Protein AF-A0A4Q0ZLW6-F1 (afdb_monomer_lite)

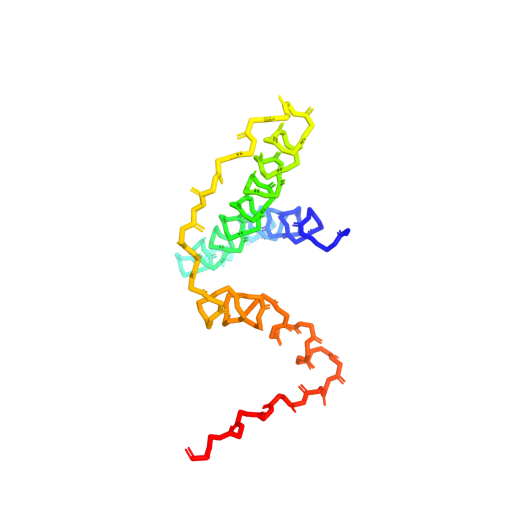Radius of gyration: 17.36 Å; chains: 1; bounding box: 40×22×52 Å

Secondary structure (DSSP, 8-state):
-HHHHHHHHHHHHHHHHHHTT---HHHHHHHHHHHHHHHHHHHHHHHHHHHHHTT--------HHHHHHHHHHHHHHHHHHTT--------

Sequence (91 aa):
METTSDISVSASGLKIADELNILKKEDINEYTNVIIKNTKYLSNTIDIFSEYISGNSKEENINIQYFLNQTLNFEEANLKNHNIKLLEIRN

pLDDT: mean 86.23, std 9.15, range [49.59, 97.88]

Structure (mmCIF, N/CA/C/O backbone):
data_AF-A0A4Q0ZLW6-F1
#
_entry.id   AF-A0A4Q0ZLW6-F1
#
loop_
_atom_site.group_PDB
_atom_site.id
_atom_site.type_symbol
_atom_site.label_atom_id
_atom_site.label_alt_id
_atom_site.label_comp_id
_atom_site.label_asym_id
_atom_site.label_entity_id
_atom_site.label_seq_id
_atom_site.pdbx_PDB_ins_code
_atom_site.Cartn_x
_atom_site.Cartn_y
_atom_site.Cartn_z
_atom_site.occupancy
_atom_site.B_iso_or_equiv
_atom_site.auth_seq_id
_atom_site.auth_comp_id
_atom_site.auth_asym_id
_atom_site.auth_atom_id
_atom_site.pdbx_PDB_model_num
ATOM 1 N N . MET A 1 1 ? -2.703 13.572 -6.229 1.00 49.59 1 MET A N 1
ATOM 2 C CA . MET A 1 1 ? -2.953 13.977 -4.826 1.00 49.59 1 MET A CA 1
ATOM 3 C C . MET A 1 1 ? -3.876 12.994 -4.099 1.00 49.59 1 MET A C 1
ATOM 5 O O . MET A 1 1 ? -3.879 13.002 -2.878 1.00 49.59 1 MET A O 1
ATOM 9 N N . GLU A 1 2 ? -4.600 12.125 -4.819 1.00 60.38 2 GLU A N 1
ATOM 10 C CA . GLU A 1 2 ? -5.525 11.136 -4.236 1.00 60.38 2 GLU A CA 1
ATOM 11 C C . GLU A 1 2 ? -4.826 9.992 -3.479 1.00 60.38 2 GLU A C 1
ATOM 13 O O . GLU A 1 2 ? -5.174 9.724 -2.339 1.00 60.38 2 GLU A O 1
ATOM 18 N N . THR A 1 3 ? -3.760 9.391 -4.015 1.00 64.56 3 THR A N 1
ATOM 19 C CA . THR A 1 3 ? -3.168 8.165 -3.430 1.00 64.56 3 THR A CA 1
ATOM 20 C C . THR A 1 3 ? -2.577 8.336 -2.025 1.00 64.56 3 THR A C 1
ATOM 22 O O . THR A 1 3 ? -2.766 7.487 -1.156 1.00 64.56 3 THR A O 1
ATOM 25 N N . THR A 1 4 ? -1.863 9.435 -1.764 1.00 70.38 4 THR A N 1
ATOM 26 C CA . THR A 1 4 ? -1.327 9.754 -0.428 1.00 70.38 4 THR A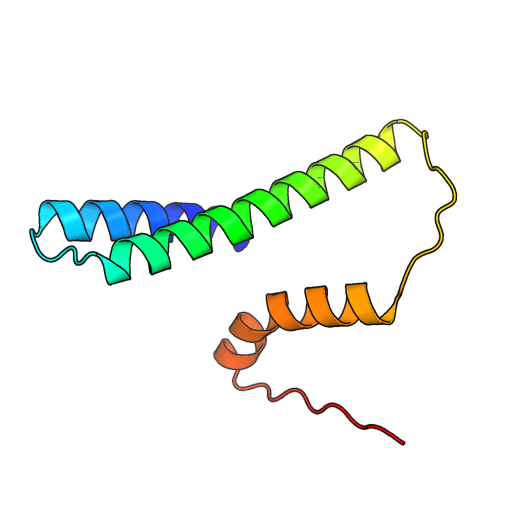 CA 1
ATOM 27 C C . THR A 1 4 ? -2.420 10.177 0.548 1.00 70.38 4 THR A C 1
ATOM 29 O O . THR A 1 4 ? -2.318 9.875 1.739 1.00 70.38 4 THR A O 1
ATOM 32 N N . SER A 1 5 ? -3.475 10.826 0.048 1.00 80.81 5 SER A N 1
ATOM 33 C CA . SER A 1 5 ? -4.673 11.130 0.832 1.00 80.81 5 SER A CA 1
ATOM 34 C C . SER A 1 5 ? -5.364 9.840 1.281 1.00 80.81 5 SER A C 1
ATOM 36 O O . SER A 1 5 ? -5.637 9.686 2.468 1.00 80.81 5 SER A O 1
ATOM 38 N N . ASP A 1 6 ? -5.538 8.868 0.385 1.00 84.06 6 ASP A N 1
ATOM 39 C CA . ASP A 1 6 ? -6.205 7.594 0.681 1.00 84.06 6 ASP A CA 1
ATOM 40 C C . ASP A 1 6 ? -5.434 6.733 1.688 1.00 84.06 6 ASP A C 1
ATOM 42 O O . ASP A 1 6 ? -6.041 6.100 2.556 1.00 84.06 6 ASP A O 1
ATOM 46 N N . ILE A 1 7 ? -4.095 6.739 1.629 1.00 90.94 7 ILE A N 1
ATOM 47 C CA . ILE A 1 7 ? -3.244 6.076 2.633 1.00 90.94 7 ILE A CA 1
ATOM 48 C C . ILE A 1 7 ? -3.461 6.708 4.010 1.00 90.94 7 ILE A C 1
ATOM 50 O O . ILE A 1 7 ? -3.691 5.996 4.988 1.00 90.94 7 ILE A O 1
ATOM 54 N N . SER A 1 8 ? -3.394 8.039 4.085 1.00 92.94 8 SER A N 1
ATOM 55 C CA . SER A 1 8 ? -3.538 8.782 5.340 1.00 92.94 8 SER A CA 1
ATOM 56 C C . SER A 1 8 ? -4.928 8.602 5.955 1.00 92.94 8 SER A C 1
ATOM 58 O O . SER A 1 8 ? -5.052 8.313 7.148 1.00 92.94 8 SER A O 1
ATOM 60 N N . VAL A 1 9 ? -5.977 8.705 5.134 1.00 93.38 9 VAL A N 1
ATOM 61 C CA . VAL A 1 9 ? -7.369 8.489 5.549 1.00 93.38 9 VAL A CA 1
ATOM 62 C C . VAL A 1 9 ? -7.574 7.057 6.035 1.00 93.38 9 VAL A C 1
ATOM 64 O O . VAL A 1 9 ? -8.127 6.869 7.115 1.00 93.38 9 VAL A O 1
ATOM 67 N N . SER A 1 10 ? -7.075 6.054 5.309 1.00 94.00 10 SER A N 1
ATOM 68 C CA . SER A 1 10 ? -7.219 4.646 5.707 1.00 94.00 10 SER A CA 1
ATOM 69 C C . SER A 1 10 ? -6.483 4.339 7.013 1.00 94.00 10 SER A C 1
ATOM 71 O O . SER A 1 10 ? -7.027 3.675 7.891 1.00 94.00 10 SER A O 1
ATOM 73 N N . ALA A 1 11 ? -5.266 4.864 7.186 1.00 95.75 11 ALA A N 1
ATOM 74 C CA . ALA A 1 11 ? -4.503 4.697 8.421 1.00 95.75 11 ALA A CA 1
ATOM 75 C C . ALA A 1 11 ? -5.174 5.401 9.615 1.00 95.75 11 ALA A C 1
ATOM 77 O O . ALA A 1 11 ? -5.225 4.848 10.715 1.00 95.75 11 ALA A O 1
ATOM 78 N N . SER A 1 12 ? -5.727 6.596 9.393 1.00 95.88 12 SER A N 1
ATOM 79 C CA . SER A 1 12 ? -6.469 7.340 10.416 1.00 95.88 12 SER A CA 1
ATOM 80 C C . SER A 1 12 ? -7.765 6.626 10.796 1.00 95.88 12 SER A C 1
ATOM 82 O O . SER A 1 12 ? -8.058 6.495 11.979 1.00 95.88 12 SER A O 1
ATOM 84 N N . GLY A 1 13 ? -8.512 6.118 9.812 1.00 95.00 13 GLY A N 1
ATOM 85 C CA . GLY A 1 13 ? -9.742 5.356 10.032 1.00 95.00 13 GLY A CA 1
ATOM 86 C C . GLY A 1 13 ? -9.496 4.078 10.830 1.00 95.00 13 GLY A C 1
ATOM 87 O O . GLY A 1 13 ? -10.211 3.818 11.795 1.00 95.00 13 GLY A O 1
ATOM 88 N N . LEU A 1 14 ? -8.425 3.344 10.508 1.00 96.31 14 LEU A N 1
ATOM 89 C CA . LEU A 1 14 ? -8.000 2.168 11.269 1.00 96.31 14 LEU A CA 1
ATOM 90 C C . LEU A 1 14 ? -7.681 2.516 12.733 1.00 96.31 14 LEU A C 1
ATOM 92 O O . LEU A 1 14 ? -8.135 1.824 13.641 1.00 96.31 14 LEU A O 1
ATOM 96 N N . LYS A 1 15 ? -6.944 3.611 12.968 1.00 97.12 15 LYS A N 1
ATOM 97 C CA . LYS A 1 15 ? -6.604 4.091 14.318 1.00 97.12 15 LYS A CA 1
ATOM 98 C C . LYS A 1 15 ? -7.844 4.508 15.110 1.00 97.12 15 LYS A C 1
ATOM 100 O O . LYS A 1 15 ? -7.977 4.138 16.268 1.00 97.12 15 LYS A O 1
ATOM 105 N N . ILE A 1 16 ? -8.761 5.242 14.485 1.00 97.25 16 ILE A N 1
ATOM 106 C CA . ILE A 1 16 ? -10.012 5.679 15.120 1.00 97.25 16 ILE A CA 1
ATOM 107 C C . ILE A 1 16 ? -10.889 4.470 15.473 1.00 97.25 16 ILE A C 1
ATOM 109 O O . ILE A 1 16 ? -11.467 4.428 16.556 1.00 97.25 16 ILE A O 1
ATOM 113 N N . ALA A 1 17 ? -10.986 3.474 14.589 1.00 96.62 17 ALA A N 1
ATOM 114 C CA . ALA A 1 17 ? -11.764 2.263 14.847 1.00 96.62 17 ALA A CA 1
ATOM 115 C C . ALA A 1 17 ? -11.225 1.467 16.050 1.00 96.62 17 ALA A C 1
ATOM 117 O O . ALA A 1 17 ? -12.014 0.942 16.842 1.00 96.62 17 ALA A O 1
ATOM 118 N N . ASP A 1 18 ? -9.899 1.411 16.204 1.00 97.19 18 ASP A N 1
ATOM 119 C CA . ASP A 1 18 ? -9.233 0.823 17.370 1.00 97.19 18 ASP A CA 1
ATOM 120 C C . ASP A 1 18 ? -9.521 1.629 18.649 1.00 97.19 18 ASP A C 1
ATOM 122 O O . ASP A 1 18 ? -10.008 1.081 19.636 1.00 97.19 18 ASP A O 1
ATOM 126 N N . GLU A 1 19 ? -9.342 2.956 18.604 1.00 97.88 19 GLU A N 1
ATOM 127 C CA . GLU A 1 19 ? -9.594 3.863 19.739 1.00 97.88 19 GLU A CA 1
ATOM 128 C C . GLU A 1 19 ? -11.046 3.803 20.245 1.00 97.88 19 GLU A C 1
ATOM 130 O O . GLU A 1 19 ? -11.306 3.958 21.440 1.00 97.88 19 GLU A O 1
ATOM 135 N N . LEU A 1 20 ? -12.002 3.542 19.351 1.00 97.69 20 LEU A N 1
ATOM 136 C CA . LEU A 1 20 ? -13.420 3.396 19.681 1.00 97.69 20 LEU A CA 1
ATOM 137 C C . LEU A 1 20 ? -13.818 1.966 20.089 1.00 97.69 20 LEU A C 1
ATOM 139 O O . LEU A 1 20 ? -14.982 1.744 20.420 1.00 97.69 20 LEU A O 1
ATOM 143 N N . ASN A 1 21 ? -12.888 1.003 20.095 1.00 96.88 21 ASN A N 1
ATOM 144 C CA . ASN A 1 21 ? -13.148 -0.426 20.326 1.00 96.88 21 ASN A CA 1
ATOM 145 C C . ASN A 1 21 ? -14.219 -1.020 19.385 1.00 96.88 21 ASN A C 1
ATOM 147 O O . ASN A 1 21 ? -14.964 -1.926 19.766 1.00 96.88 21 ASN A O 1
ATOM 151 N N . ILE A 1 22 ? -14.311 -0.506 18.154 1.00 96.75 22 ILE A N 1
ATOM 152 C CA . ILE A 1 22 ? -15.238 -1.001 17.119 1.00 96.75 22 ILE A CA 1
ATOM 153 C C . ILE A 1 22 ? -14.523 -1.772 16.007 1.00 96.75 22 ILE A C 1
ATOM 155 O O . ILE A 1 22 ? -15.190 -2.281 15.108 1.00 96.75 22 ILE A O 1
ATOM 159 N N . LEU A 1 23 ? -13.189 -1.852 16.066 1.00 96.44 23 LEU A N 1
ATOM 160 C CA . LEU A 1 23 ? -12.365 -2.505 15.060 1.00 96.44 23 LEU A CA 1
ATOM 161 C C . LEU A 1 23 ? -12.656 -4.007 14.980 1.00 96.44 23 LEU A C 1
ATOM 163 O O . LEU A 1 23 ? -12.442 -4.756 15.937 1.00 96.44 23 LEU A O 1
ATOM 167 N N . LYS A 1 24 ? -13.089 -4.460 13.805 1.00 95.94 24 LYS A N 1
ATOM 168 C CA . LYS A 1 24 ? -13.244 -5.877 13.477 1.00 95.94 24 LYS A CA 1
ATOM 169 C C . LYS A 1 24 ? -12.073 -6.371 12.640 1.00 95.94 24 LYS A C 1
ATOM 171 O O . LYS A 1 24 ? -11.320 -5.610 12.035 1.00 95.94 24 LYS A O 1
ATOM 176 N N . LYS A 1 25 ? -11.930 -7.693 12.571 1.00 92.00 25 LYS A N 1
ATOM 177 C CA . LYS A 1 25 ? -10.864 -8.329 11.790 1.00 92.00 25 LYS A CA 1
ATOM 178 C C . LYS A 1 25 ? -11.010 -8.053 10.291 1.00 92.00 25 LYS A C 1
ATOM 180 O O . LYS A 1 25 ? -10.006 -7.947 9.590 1.00 92.00 25 LYS A O 1
ATOM 185 N N . GLU A 1 26 ? -12.242 -7.950 9.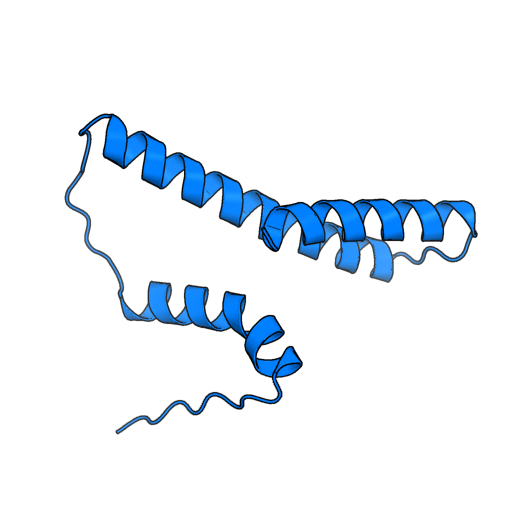802 1.00 93.19 26 GLU A N 1
ATOM 186 C CA . GLU A 1 26 ? -12.541 -7.637 8.405 1.00 93.19 26 GLU A CA 1
ATOM 187 C C . GLU A 1 26 ? -12.081 -6.217 8.047 1.00 93.19 26 GLU A C 1
ATOM 189 O O . GLU A 1 26 ? -11.456 -6.032 7.003 1.00 93.19 26 GLU A O 1
ATOM 194 N N . ASP A 1 27 ? -12.279 -5.261 8.959 1.00 91.00 27 ASP A N 1
ATOM 195 C CA . ASP A 1 27 ? -11.884 -3.860 8.787 1.00 91.00 27 ASP A CA 1
ATOM 196 C C . ASP A 1 27 ? -10.362 -3.728 8.622 1.00 91.00 27 ASP A C 1
ATOM 198 O O . ASP A 1 27 ? -9.882 -2.973 7.778 1.00 91.00 27 ASP A O 1
ATOM 202 N N . ILE A 1 28 ? -9.577 -4.512 9.377 1.00 94.94 28 ILE A N 1
ATOM 203 C CA . ILE A 1 28 ? -8.110 -4.527 9.249 1.00 94.94 28 ILE A CA 1
ATOM 204 C C . ILE A 1 28 ? -7.709 -4.867 7.814 1.00 94.94 28 ILE A C 1
ATOM 206 O O . ILE A 1 28 ? -6.869 -4.178 7.234 1.00 94.94 28 ILE A O 1
ATOM 210 N N . ASN A 1 29 ? -8.307 -5.909 7.230 1.00 92.88 29 ASN A N 1
ATOM 211 C CA . ASN A 1 29 ? -8.008 -6.303 5.855 1.00 92.88 29 ASN A CA 1
ATOM 212 C C . ASN A 1 29 ? -8.417 -5.211 4.866 1.00 92.88 29 ASN A C 1
ATOM 214 O O . ASN A 1 29 ? -7.670 -4.930 3.936 1.00 92.88 29 ASN A O 1
ATOM 218 N N . GLU A 1 30 ? -9.571 -4.576 5.061 1.00 90.25 30 GLU A N 1
ATOM 219 C CA . GLU A 1 30 ? -10.043 -3.503 4.187 1.00 90.25 30 GLU A CA 1
ATOM 220 C C . GLU A 1 30 ? -9.088 -2.301 4.191 1.00 90.25 30 GLU A C 1
ATOM 222 O O . GLU A 1 30 ? -8.535 -1.947 3.145 1.00 90.25 30 GLU A O 1
ATOM 227 N N . TYR A 1 31 ? -8.802 -1.736 5.368 1.00 93.50 31 TYR A N 1
ATOM 228 C CA . TYR A 1 31 ? -7.913 -0.579 5.500 1.00 93.50 31 TYR A CA 1
ATOM 229 C C . TYR A 1 31 ? -6.494 -0.885 5.014 1.00 93.50 31 TYR A C 1
ATOM 231 O O . TYR A 1 31 ? -5.900 -0.101 4.269 1.00 93.50 31 TYR A O 1
ATOM 239 N N . THR A 1 32 ? -5.937 -2.038 5.395 1.00 93.81 32 THR A N 1
ATOM 240 C CA . THR A 1 32 ? -4.571 -2.401 4.989 1.00 93.81 32 THR A CA 1
ATOM 241 C C . THR A 1 32 ? -4.469 -2.702 3.496 1.00 93.81 32 THR A C 1
ATOM 243 O O . THR A 1 32 ? -3.465 -2.333 2.887 1.00 93.81 32 THR A O 1
ATOM 246 N N . ASN A 1 33 ? -5.502 -3.268 2.864 1.00 92.25 33 ASN A N 1
ATOM 247 C CA . ASN A 1 33 ? -5.521 -3.466 1.414 1.00 92.25 33 ASN A CA 1
ATOM 248 C C . ASN A 1 33 ? -5.502 -2.136 0.652 1.00 92.25 33 ASN A C 1
ATOM 250 O O . ASN A 1 33 ? -4.762 -2.014 -0.328 1.00 92.25 33 ASN A O 1
ATOM 254 N N . VAL A 1 34 ? -6.254 -1.127 1.106 1.00 89.44 34 VAL A N 1
ATOM 255 C CA . VAL A 1 34 ? -6.230 0.218 0.502 1.00 89.44 34 VAL A CA 1
ATOM 256 C C . VAL A 1 34 ? -4.845 0.855 0.647 1.00 89.44 34 VAL A C 1
ATOM 258 O O . VAL A 1 34 ? -4.310 1.395 -0.327 1.00 89.44 34 VAL A O 1
ATOM 261 N N . ILE A 1 35 ? -4.218 0.732 1.821 1.00 93.44 35 ILE A N 1
ATOM 262 C CA . ILE A 1 35 ? -2.857 1.231 2.068 1.00 93.44 35 ILE A CA 1
ATOM 263 C C . ILE A 1 35 ? -1.843 0.523 1.156 1.00 93.44 35 ILE A C 1
ATOM 265 O O . ILE A 1 35 ? -1.057 1.184 0.477 1.00 93.44 35 ILE A O 1
ATOM 269 N N . ILE A 1 36 ? -1.867 -0.812 1.089 1.00 93.12 36 ILE A N 1
ATOM 270 C CA . ILE A 1 36 ? -0.937 -1.605 0.268 1.00 93.12 36 ILE A CA 1
ATOM 271 C C . ILE A 1 36 ? -1.117 -1.294 -1.222 1.00 93.12 36 ILE A C 1
ATOM 273 O O . ILE A 1 36 ? -0.127 -1.130 -1.935 1.00 93.12 36 ILE A O 1
ATOM 277 N N . LYS A 1 37 ? -2.360 -1.190 -1.709 1.00 87.44 37 LYS A N 1
ATOM 278 C CA . LYS A 1 37 ? -2.645 -0.862 -3.115 1.00 87.44 37 LYS A CA 1
ATOM 279 C C . LYS A 1 37 ? -2.040 0.493 -3.491 1.00 87.44 37 LYS A C 1
ATOM 281 O O . LYS A 1 37 ? -1.308 0.586 -4.475 1.00 87.44 37 LYS A O 1
ATOM 286 N N . ASN A 1 38 ? -2.306 1.524 -2.689 1.00 85.44 38 ASN A N 1
ATOM 287 C CA . ASN A 1 38 ? -1.852 2.885 -2.972 1.00 85.44 38 ASN A CA 1
ATOM 288 C C . ASN A 1 38 ? -0.335 3.059 -2.807 1.00 85.44 38 ASN A C 1
ATOM 290 O O . ASN A 1 38 ? 0.298 3.732 -3.621 1.00 85.44 38 ASN A O 1
ATOM 294 N N . THR A 1 39 ? 0.272 2.419 -1.804 1.00 89.75 39 THR A N 1
ATOM 295 C CA . THR A 1 39 ? 1.734 2.452 -1.612 1.00 89.75 39 THR A CA 1
ATOM 296 C C . THR A 1 39 ? 2.479 1.747 -2.744 1.00 89.75 39 THR A C 1
ATOM 298 O O . THR A 1 39 ? 3.458 2.295 -3.246 1.00 89.75 39 THR A O 1
ATOM 301 N N . LYS A 1 40 ? 1.996 0.587 -3.215 1.00 86.94 40 LYS A N 1
ATOM 302 C CA . LYS A 1 40 ? 2.570 -0.103 -4.385 1.00 86.94 40 LYS A CA 1
ATOM 303 C C . LYS A 1 40 ? 2.487 0.737 -5.652 1.00 86.94 40 LYS A C 1
ATOM 305 O O . LYS A 1 40 ? 3.465 0.821 -6.385 1.00 86.94 40 LYS A O 1
ATOM 310 N N . TYR A 1 41 ? 1.344 1.376 -5.896 1.00 83.38 41 TYR A N 1
ATOM 311 C CA . TYR A 1 41 ? 1.185 2.261 -7.048 1.00 83.38 41 TYR A CA 1
ATOM 312 C C . TYR A 1 41 ? 2.191 3.419 -7.017 1.00 83.38 41 TYR A C 1
ATOM 314 O O . TYR A 1 41 ? 2.851 3.700 -8.019 1.00 83.38 41 TYR A O 1
ATOM 322 N N . LEU A 1 42 ? 2.348 4.060 -5.853 1.00 85.81 42 LEU A N 1
ATOM 323 C CA . LEU A 1 42 ? 3.312 5.143 -5.681 1.00 85.81 42 LEU A CA 1
ATOM 324 C C . LEU A 1 42 ? 4.754 4.656 -5.882 1.00 85.81 42 LEU A C 1
ATOM 32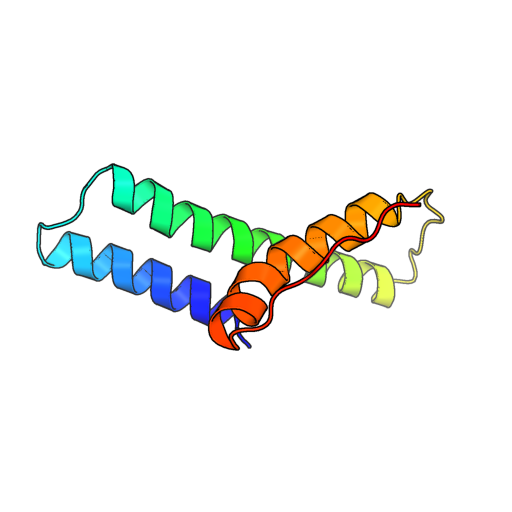6 O O . LEU A 1 42 ? 5.508 5.322 -6.584 1.00 85.81 42 LEU A O 1
ATOM 330 N N . SER A 1 43 ? 5.111 3.494 -5.324 1.00 88.50 43 SER A N 1
ATOM 331 C CA . SER A 1 43 ? 6.434 2.884 -5.511 1.00 88.50 43 SER A CA 1
ATOM 332 C C . SER A 1 43 ? 6.722 2.632 -6.986 1.00 88.50 43 SER A C 1
ATOM 334 O O . SER A 1 43 ? 7.697 3.161 -7.501 1.00 88.50 43 SER A O 1
ATOM 336 N N . ASN A 1 44 ? 5.821 1.942 -7.693 1.00 84.94 44 ASN A N 1
ATOM 337 C CA . ASN A 1 44 ? 5.986 1.677 -9.123 1.00 84.94 44 ASN A CA 1
ATOM 338 C C . ASN A 1 44 ? 6.112 2.973 -9.932 1.00 84.94 44 ASN A C 1
ATOM 340 O O . ASN A 1 44 ? 6.894 3.046 -10.871 1.00 84.94 44 ASN A O 1
ATOM 344 N N . THR A 1 45 ? 5.349 4.007 -9.570 1.00 85.31 45 THR A N 1
ATOM 345 C CA . THR A 1 45 ? 5.445 5.314 -10.229 1.00 85.31 45 THR A CA 1
ATOM 346 C C . THR A 1 45 ? 6.833 5.925 -10.023 1.00 85.31 45 THR A C 1
ATOM 348 O O . THR A 1 45 ? 7.446 6.384 -10.983 1.00 85.31 45 THR A O 1
ATOM 351 N N . ILE A 1 46 ? 7.352 5.911 -8.792 1.00 87.50 46 ILE A N 1
ATOM 352 C CA . ILE A 1 46 ? 8.699 6.407 -8.471 1.00 87.50 46 ILE A CA 1
ATOM 353 C C . ILE A 1 46 ? 9.771 5.608 -9.216 1.00 87.50 46 ILE A C 1
ATOM 355 O O . ILE A 1 46 ? 10.705 6.214 -9.744 1.00 87.50 46 ILE A O 1
ATOM 359 N N . ASP A 1 47 ? 9.627 4.285 -9.288 1.00 85.69 47 ASP A N 1
ATOM 360 C CA . ASP A 1 47 ? 10.559 3.407 -9.996 1.00 85.69 47 ASP A CA 1
ATOM 361 C C . ASP A 1 47 ? 10.612 3.777 -11.486 1.00 85.69 47 ASP A C 1
ATOM 363 O O . ASP A 1 47 ? 11.690 4.073 -12.000 1.00 85.69 47 ASP A O 1
ATOM 367 N N . ILE A 1 48 ? 9.453 3.925 -12.141 1.00 84.31 48 ILE A N 1
ATOM 368 C CA . ILE A 1 48 ? 9.353 4.363 -13.546 1.00 84.31 48 ILE A CA 1
ATOM 369 C C . ILE A 1 48 ? 10.015 5.731 -13.757 1.00 84.31 48 ILE A C 1
ATOM 371 O O . ILE A 1 48 ? 10.777 5.918 -14.706 1.00 84.31 48 ILE A O 1
ATOM 375 N N . PHE A 1 49 ? 9.754 6.708 -12.882 1.00 85.75 49 PHE A N 1
ATOM 376 C CA . PHE A 1 49 ? 10.384 8.030 -12.990 1.00 85.75 49 PHE A CA 1
ATOM 377 C C . PHE A 1 49 ? 11.901 7.966 -12.786 1.00 85.75 49 PHE A C 1
ATOM 379 O O . PHE A 1 49 ? 12.644 8.667 -13.475 1.00 85.75 49 PHE A O 1
ATOM 386 N N . SER A 1 50 ? 12.371 7.126 -11.866 1.00 84.81 50 SER A N 1
ATOM 387 C CA . SER A 1 50 ? 13.798 6.938 -11.596 1.00 84.81 50 SER A CA 1
ATOM 388 C C . SER A 1 50 ? 14.505 6.298 -12.789 1.00 84.81 50 SER A C 1
ATOM 390 O O . SER A 1 50 ? 15.570 6.768 -13.194 1.00 84.81 50 SER A O 1
ATOM 392 N N . GLU A 1 51 ? 13.900 5.277 -13.399 1.00 85.12 51 GLU A N 1
ATOM 393 C CA . GLU A 1 51 ? 14.382 4.633 -14.626 1.00 85.12 51 GLU A CA 1
ATOM 394 C C . GLU A 1 51 ? 14.404 5.606 -15.810 1.00 85.12 51 GLU A C 1
ATOM 396 O O . GLU A 1 51 ? 15.398 5.682 -16.536 1.00 85.12 51 GLU A O 1
ATOM 401 N N . TYR A 1 52 ? 13.353 6.419 -15.955 1.00 83.12 52 TYR A N 1
ATOM 402 C CA . TYR A 1 52 ? 13.273 7.457 -16.981 1.00 83.12 52 TYR A CA 1
ATOM 403 C C . TYR A 1 52 ? 14.393 8.500 -16.840 1.00 83.12 52 TYR A C 1
ATOM 405 O O . TYR A 1 52 ? 15.073 8.815 -17.816 1.00 83.12 52 TYR A O 1
ATOM 413 N N . ILE A 1 53 ? 14.634 9.010 -15.625 1.00 86.88 53 ILE A N 1
ATOM 414 C CA . ILE A 1 53 ? 15.686 10.010 -15.361 1.00 86.88 53 ILE A CA 1
ATOM 415 C C . ILE A 1 53 ? 17.087 9.420 -15.554 1.00 86.88 53 ILE A C 1
ATOM 417 O O . ILE A 1 53 ? 17.985 10.108 -16.039 1.00 86.88 53 ILE A O 1
ATOM 421 N N . SER A 1 54 ? 17.294 8.157 -15.177 1.00 85.44 54 SER A N 1
ATOM 422 C CA . SER A 1 54 ? 18.607 7.505 -15.261 1.00 85.44 54 SER A CA 1
ATOM 423 C C . SER A 1 54 ? 18.996 7.072 -16.680 1.00 85.44 54 SER A C 1
ATOM 425 O O . SER A 1 54 ? 20.114 6.598 -16.877 1.00 85.44 54 SER A O 1
ATOM 427 N N . GLY A 1 55 ? 18.118 7.256 -17.675 1.00 77.75 55 GLY A N 1
ATOM 428 C CA . GLY A 1 55 ? 18.401 6.948 -19.082 1.00 77.75 55 GLY A CA 1
ATOM 429 C C . GLY A 1 55 ? 18.602 5.454 -19.358 1.00 77.75 55 GLY A C 1
ATOM 430 O O . GLY A 1 55 ? 19.051 5.079 -20.438 1.00 77.75 55 GLY A O 1
ATOM 431 N N . ASN A 1 56 ? 18.264 4.596 -18.394 1.00 67.12 56 ASN A N 1
ATOM 432 C CA . ASN A 1 56 ? 18.422 3.145 -18.444 1.00 67.12 56 ASN A CA 1
ATOM 433 C C . ASN A 1 56 ? 17.183 2.472 -19.058 1.00 67.12 56 ASN A C 1
ATOM 435 O O . ASN A 1 56 ? 16.757 1.407 -18.610 1.00 67.12 56 ASN A O 1
ATOM 439 N N . SER A 1 57 ? 16.583 3.096 -20.078 1.00 67.25 57 SER A N 1
ATOM 440 C CA . SER A 1 57 ? 15.393 2.555 -20.730 1.00 67.25 57 SER A CA 1
ATOM 441 C C . SER A 1 57 ? 15.750 1.251 -21.437 1.00 67.25 57 SER A C 1
ATOM 443 O O . SER A 1 57 ? 16.420 1.251 -22.473 1.00 67.25 57 SER A O 1
ATOM 445 N N . LYS A 1 58 ? 15.321 0.131 -20.863 1.00 70.12 58 LYS A N 1
ATOM 446 C CA . LYS A 1 58 ? 15.377 -1.170 -21.523 1.00 70.12 58 LYS A CA 1
ATOM 447 C C . LYS A 1 58 ? 14.149 -1.296 -22.414 1.00 70.12 58 LYS A C 1
ATOM 449 O O . LYS A 1 58 ? 13.038 -1.037 -21.964 1.00 70.12 58 LYS A O 1
ATOM 454 N N . GLU A 1 59 ? 14.345 -1.692 -23.667 1.00 75.94 59 GLU A N 1
ATOM 455 C CA . GLU A 1 59 ? 13.226 -2.162 -24.482 1.00 75.94 59 GLU A CA 1
ATOM 456 C C . GLU A 1 59 ? 12.650 -3.427 -23.843 1.00 75.94 59 GLU A C 1
ATOM 458 O O . GLU A 1 59 ? 13.363 -4.408 -23.618 1.00 75.94 59 GLU A O 1
ATOM 463 N N . GLU A 1 60 ? 11.353 -3.401 -23.559 1.00 79.75 60 GLU A N 1
ATOM 464 C CA . GLU A 1 60 ? 10.620 -4.540 -23.031 1.00 79.75 60 GLU A CA 1
ATOM 465 C C . GLU A 1 60 ? 9.330 -4.772 -23.816 1.00 79.75 60 GLU A C 1
ATOM 467 O O . GLU A 1 60 ? 8.679 -3.845 -24.302 1.00 79.75 60 GLU A O 1
ATOM 472 N N . ASN A 1 61 ? 8.953 -6.044 -23.951 1.00 85.69 61 ASN A N 1
ATOM 473 C CA . ASN A 1 61 ? 7.658 -6.399 -24.513 1.00 85.69 61 ASN A CA 1
ATOM 474 C C . ASN A 1 61 ? 6.579 -6.123 -23.469 1.00 85.69 61 ASN A C 1
ATOM 476 O O . ASN A 1 61 ? 6.537 -6.782 -22.430 1.00 85.69 61 ASN A O 1
ATOM 480 N N . ILE A 1 62 ? 5.677 -5.196 -23.777 1.00 84.00 62 ILE A N 1
ATOM 481 C CA . ILE A 1 62 ? 4.550 -4.867 -22.907 1.00 84.00 62 ILE A CA 1
ATOM 482 C C . ILE A 1 62 ? 3.246 -5.477 -23.416 1.00 84.00 62 ILE A C 1
ATOM 484 O O . ILE A 1 62 ? 3.003 -5.591 -24.618 1.00 84.00 62 ILE A O 1
ATOM 488 N N . ASN A 1 63 ? 2.356 -5.814 -22.484 1.00 87.94 63 ASN A N 1
ATOM 489 C CA . ASN A 1 63 ? 0.973 -6.14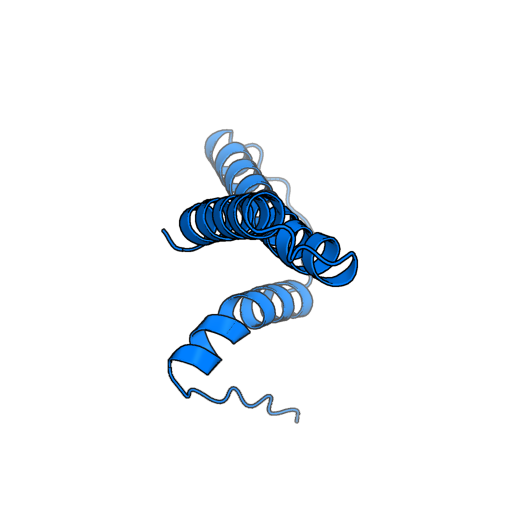8 -22.795 1.00 87.94 63 ASN A CA 1
ATOM 490 C C . ASN A 1 63 ? 0.088 -4.923 -22.536 1.00 87.94 63 ASN A C 1
ATOM 492 O O . ASN A 1 63 ? -0.286 -4.639 -21.399 1.00 87.94 63 ASN A O 1
ATOM 496 N N . ILE A 1 64 ? -0.265 -4.206 -23.602 1.00 88.38 64 ILE A N 1
ATOM 497 C CA . ILE A 1 64 ? -1.074 -2.981 -23.519 1.00 88.38 64 ILE A CA 1
ATOM 498 C C . ILE A 1 64 ? -2.440 -3.248 -22.866 1.00 88.38 64 ILE A C 1
ATOM 500 O O . ILE A 1 64 ? -2.896 -2.441 -22.059 1.00 88.38 64 ILE A O 1
ATOM 504 N N . GLN A 1 65 ? -3.069 -4.397 -23.145 1.00 88.69 65 GLN A N 1
ATOM 505 C CA . GLN A 1 65 ? -4.347 -4.781 -22.536 1.00 88.69 65 GLN A CA 1
ATOM 506 C C . GLN A 1 65 ? -4.224 -4.900 -21.012 1.00 88.69 65 GLN A C 1
ATOM 508 O O . GLN A 1 65 ? -5.109 -4.456 -20.283 1.00 88.69 65 GLN A O 1
ATOM 513 N N . TYR A 1 66 ? -3.125 -5.482 -20.523 1.00 86.19 66 TYR A N 1
ATOM 514 C CA . TYR A 1 66 ? -2.868 -5.594 -19.089 1.00 86.19 66 TYR A CA 1
ATOM 515 C C . TYR A 1 66 ? -2.782 -4.212 -18.439 1.00 86.19 66 TYR A C 1
ATOM 517 O O . TYR A 1 66 ? -3.496 -3.957 -17.471 1.00 86.19 66 TYR A O 1
ATOM 525 N N . PHE A 1 67 ? -1.970 -3.310 -18.995 1.00 83.44 67 PHE A N 1
ATOM 526 C CA . PHE A 1 67 ? -1.805 -1.963 -18.447 1.00 83.44 67 PHE A CA 1
ATOM 527 C C . PHE A 1 67 ? -3.101 -1.152 -18.490 1.00 83.44 67 PHE A C 1
ATOM 529 O O . PHE A 1 67 ? -3.467 -0.562 -17.478 1.00 83.44 67 PHE A O 1
ATOM 536 N N . LEU A 1 68 ? -3.847 -1.206 -19.597 1.00 88.31 68 LEU A N 1
ATOM 537 C CA . LEU A 1 68 ? -5.171 -0.584 -19.693 1.00 88.31 68 LEU A CA 1
ATOM 538 C C . LEU A 1 68 ? -6.112 -1.089 -18.599 1.00 88.31 68 LEU A C 1
ATOM 540 O O . LEU A 1 68 ? -6.717 -0.285 -17.898 1.00 88.31 68 LEU A O 1
ATOM 544 N N . ASN A 1 69 ? -6.198 -2.405 -18.395 1.00 85.62 69 ASN A N 1
ATOM 545 C CA . ASN A 1 69 ? -7.056 -2.974 -17.357 1.00 85.62 69 ASN A CA 1
ATOM 546 C C . ASN A 1 69 ? -6.621 -2.543 -15.946 1.00 85.62 69 ASN A C 1
ATOM 548 O O . ASN A 1 69 ? -7.472 -2.255 -15.108 1.00 85.62 69 ASN A O 1
ATOM 552 N N . GLN A 1 70 ? -5.312 -2.469 -15.671 1.00 80.00 70 GLN A N 1
ATOM 553 C CA . GLN A 1 70 ? -4.808 -1.978 -14.382 1.00 80.00 70 GLN A CA 1
ATOM 554 C C . GLN A 1 70 ? -5.177 -0.509 -14.152 1.00 80.00 70 GLN A C 1
ATOM 556 O O . GLN A 1 70 ? -5.665 -0.166 -13.076 1.00 80.00 70 GLN A O 1
ATOM 561 N N . THR A 1 71 ? -5.002 0.342 -15.165 1.00 84.62 71 THR A N 1
ATOM 562 C CA . THR A 1 71 ? -5.381 1.758 -15.098 1.00 84.62 71 THR A CA 1
ATOM 563 C C . THR A 1 71 ? -6.886 1.921 -14.888 1.00 84.62 71 THR A C 1
ATOM 565 O O . THR A 1 71 ? -7.305 2.669 -14.012 1.00 84.62 71 THR A O 1
ATOM 568 N N . LEU A 1 72 ? -7.718 1.175 -15.617 1.00 86.12 72 LEU A N 1
ATOM 569 C CA . LEU A 1 72 ? -9.176 1.243 -15.473 1.00 86.12 72 LEU A CA 1
ATOM 570 C C . LEU A 1 72 ? -9.658 0.756 -14.095 1.00 86.12 72 LEU A C 1
ATOM 572 O O . LEU A 1 72 ? -10.549 1.368 -13.515 1.00 86.12 72 LEU A O 1
ATOM 576 N N . ASN A 1 73 ? -9.039 -0.286 -13.529 1.00 81.62 73 ASN A N 1
ATOM 577 C CA . ASN A 1 73 ? -9.327 -0.755 -12.165 1.00 81.62 73 ASN A CA 1
ATOM 578 C C . ASN A 1 73 ? -8.905 0.249 -11.078 1.00 81.62 73 ASN A C 1
ATOM 580 O O . ASN A 1 73 ? -9.409 0.214 -9.951 1.00 81.62 73 ASN A O 1
ATOM 584 N N . PHE A 1 74 ? -7.928 1.106 -11.371 1.00 77.31 74 PHE A N 1
ATOM 585 C CA . PHE A 1 74 ? -7.545 2.195 -10.481 1.00 77.31 74 PHE A CA 1
ATOM 586 C C . PHE A 1 74 ? -8.585 3.321 -10.529 1.00 77.31 74 PHE A C 1
ATOM 588 O O . PHE A 1 74 ? -9.083 3.734 -9.483 1.00 77.31 74 PHE A O 1
ATOM 595 N N . GLU A 1 75 ? -8.999 3.717 -11.732 1.00 83.56 75 GLU A N 1
ATOM 596 C CA . GLU A 1 75 ? -9.991 4.775 -11.944 1.00 83.56 75 GLU A CA 1
ATOM 597 C C . GLU A 1 75 ? -11.429 4.355 -11.608 1.00 83.56 75 GLU A C 1
ATOM 599 O O . GLU A 1 75 ? -12.309 5.205 -11.515 1.00 83.56 75 GLU A O 1
ATOM 604 N N . GLU A 1 76 ? -11.705 3.067 -11.385 1.00 82.62 76 GLU A N 1
ATOM 605 C CA . GLU A 1 76 ? -13.060 2.564 -11.124 1.00 82.62 76 GLU A CA 1
ATOM 606 C C . GLU A 1 76 ? -13.752 3.291 -9.956 1.00 82.62 76 GLU A C 1
ATOM 608 O O . GLU A 1 76 ? -14.936 3.622 -10.043 1.00 82.62 76 GLU A O 1
ATOM 613 N N . ALA A 1 77 ? -13.020 3.574 -8.874 1.00 74.88 77 ALA A N 1
ATOM 614 C CA . ALA A 1 77 ? -13.553 4.312 -7.729 1.00 74.88 77 ALA A CA 1
ATOM 615 C C . ALA A 1 77 ? -13.893 5.766 -8.097 1.00 74.88 77 ALA A C 1
ATOM 617 O O . ALA A 1 77 ? -14.965 6.258 -7.744 1.00 74.88 77 ALA A O 1
ATOM 618 N N . ASN A 1 78 ? -13.030 6.423 -8.876 1.00 80.31 78 ASN A N 1
ATOM 619 C CA . ASN A 1 78 ? -13.256 7.781 -9.368 1.00 80.31 78 ASN A CA 1
ATOM 620 C C . ASN A 1 78 ? -14.435 7.858 -10.337 1.00 80.31 78 ASN A C 1
ATOM 622 O O . ASN A 1 78 ? -15.279 8.749 -10.218 1.00 80.31 78 ASN A O 1
ATOM 626 N N . LEU A 1 79 ? -14.539 6.900 -11.256 1.00 88.56 79 LEU A N 1
ATOM 627 C CA . LEU A 1 79 ? -15.653 6.788 -12.191 1.00 88.56 79 LEU A CA 1
ATOM 628 C C . LEU A 1 79 ? -16.977 6.596 -11.439 1.00 88.56 79 LEU A C 1
ATOM 630 O O . LEU A 1 79 ? -17.944 7.299 -11.728 1.00 88.56 79 LEU A O 1
ATOM 634 N N . LYS A 1 80 ? -17.007 5.729 -10.415 1.00 84.56 80 LYS A N 1
ATOM 635 C CA . LYS A 1 80 ? -18.178 5.552 -9.538 1.00 84.56 80 LYS A CA 1
ATOM 636 C C . LYS A 1 80 ? -18.540 6.835 -8.791 1.00 84.56 80 LYS A C 1
ATOM 638 O O . LYS A 1 80 ? -19.709 7.205 -8.797 1.00 84.56 80 LYS A O 1
ATOM 643 N N . ASN A 1 81 ? -17.561 7.537 -8.217 1.00 84.75 81 ASN A N 1
ATOM 644 C CA . ASN A 1 81 ? -17.787 8.798 -7.496 1.00 84.75 81 ASN A CA 1
ATOM 645 C C . ASN A 1 81 ? -18.397 9.895 -8.382 1.00 84.75 81 ASN A C 1
ATOM 647 O O . ASN A 1 81 ? -19.145 10.737 -7.891 1.00 84.75 81 ASN A O 1
ATOM 651 N N . HIS A 1 82 ? -18.121 9.864 -9.687 1.00 92.38 82 HIS A N 1
ATOM 652 C CA . HIS A 1 82 ? -18.668 10.809 -10.662 1.00 92.38 82 HIS A CA 1
ATOM 653 C C . HIS A 1 82 ? -19.885 10.263 -11.429 1.00 92.38 82 HIS A C 1
ATOM 655 O O . HIS A 1 82 ? -20.315 10.874 -12.407 1.00 92.38 82 HIS A O 1
ATOM 661 N N . ASN A 1 83 ? -20.463 9.132 -11.002 1.00 92.00 83 ASN A N 1
ATOM 662 C CA . ASN A 1 83 ? -21.582 8.450 -11.668 1.00 92.00 83 ASN A CA 1
ATOM 663 C C . ASN A 1 83 ? -21.320 8.121 -13.151 1.00 92.00 83 ASN A C 1
ATOM 665 O O . ASN A 1 83 ? -22.241 8.080 -13.971 1.00 92.00 83 ASN A O 1
ATOM 669 N N . ILE A 1 84 ? -20.062 7.862 -13.503 1.00 94.31 84 ILE A N 1
ATOM 670 C CA . ILE A 1 84 ? -19.642 7.471 -14.846 1.00 94.31 84 ILE A CA 1
ATOM 671 C C . ILE A 1 84 ? -19.594 5.944 -14.917 1.00 94.31 84 ILE A C 1
ATOM 673 O O . ILE A 1 84 ? -18.901 5.283 -14.145 1.00 94.31 84 ILE A O 1
ATOM 677 N N . LYS A 1 85 ? -20.318 5.369 -15.883 1.00 89.12 85 LYS A N 1
ATOM 678 C CA . LYS A 1 85 ? -20.302 3.930 -16.161 1.00 89.12 85 LYS A CA 1
ATOM 679 C C . LYS A 1 85 ? -19.412 3.641 -17.365 1.00 89.12 85 LYS A C 1
ATOM 681 O O . LYS A 1 85 ? -19.738 4.035 -18.482 1.00 89.12 85 LYS A O 1
ATOM 686 N N . LEU A 1 86 ? -18.322 2.917 -17.140 1.00 87.56 86 LEU A N 1
ATOM 687 C CA . LEU A 1 86 ? -17.465 2.423 -18.212 1.00 87.56 86 LEU A CA 1
ATOM 688 C C . LEU A 1 86 ? -18.127 1.227 -18.920 1.00 87.56 86 LEU A C 1
ATOM 690 O O . LEU A 1 86 ? -18.675 0.342 -18.261 1.00 87.56 86 LEU A O 1
ATOM 694 N N . LEU A 1 87 ? -18.079 1.202 -20.254 1.00 88.75 87 LEU A N 1
ATOM 695 C CA . LEU A 1 87 ? -18.582 0.103 -21.084 1.00 88.75 87 LEU A CA 1
ATOM 696 C C . LEU A 1 87 ? -17.428 -0.489 -21.896 1.00 88.75 87 LEU A C 1
ATOM 698 O O . LEU A 1 87 ? -16.775 0.228 -22.651 1.00 88.75 87 LEU A O 1
ATOM 702 N N . GLU A 1 88 ? -17.196 -1.794 -21.764 1.00 84.31 88 GLU A N 1
ATOM 703 C CA . GLU A 1 88 ? -16.258 -2.525 -22.618 1.00 84.31 88 GLU A CA 1
ATOM 704 C C . GLU A 1 88 ? -17.020 -3.072 -23.833 1.00 84.31 88 GLU A C 1
ATOM 706 O O . GLU A 1 88 ? -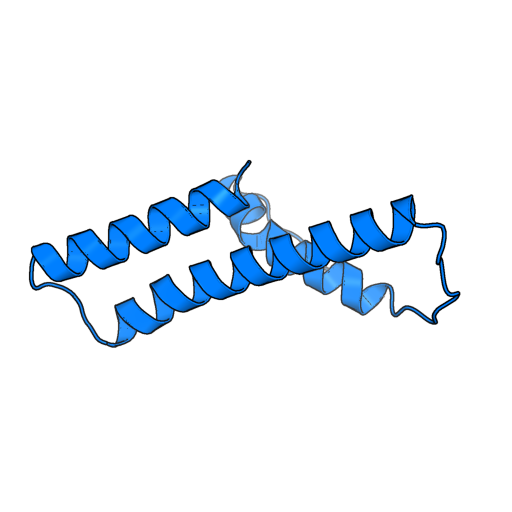17.903 -3.919 -23.693 1.00 84.31 88 GLU A O 1
ATOM 711 N N . ILE A 1 89 ? -16.701 -2.570 -25.026 1.00 86.56 89 ILE A N 1
ATOM 712 C CA . ILE A 1 89 ? -17.270 -3.059 -26.286 1.00 86.56 89 ILE A CA 1
ATOM 713 C C . ILE A 1 89 ? -16.254 -4.022 -26.898 1.00 86.56 89 ILE A C 1
ATOM 715 O O . ILE A 1 89 ? -15.153 -3.613 -27.261 1.00 86.56 89 ILE A O 1
ATOM 719 N N . ARG A 1 90 ? -16.620 -5.301 -27.002 1.00 80.31 90 ARG A N 1
ATOM 720 C CA . ARG A 1 90 ? -15.835 -6.318 -27.713 1.00 80.31 90 ARG A CA 1
ATOM 721 C C . ARG A 1 90 ? -16.509 -6.613 -29.052 1.00 80.31 90 ARG A C 1
ATOM 723 O O . ARG A 1 90 ? -17.718 -6.837 -29.069 1.00 80.31 90 ARG A O 1
ATOM 730 N N . ASN A 1 91 ? -15.728 -6.578 -30.132 1.00 57.19 91 ASN A N 1
ATOM 731 C CA . ASN A 1 91 ? -16.135 -7.038 -31.466 1.00 57.19 91 ASN A CA 1
ATOM 732 C C . ASN A 1 91 ? -15.883 -8.537 -31.624 1.00 57.19 91 ASN A C 1
ATOM 734 O O . ASN A 1 91 ? -14.897 -9.022 -31.021 1.00 57.19 91 ASN A O 1
#

Foldseek 3Di:
DPLVVLLVVLVVVQVVCVVVVNDDPVSCCVSVVSNVVSVVVVVVVVVVVVCVVVVVDDDDDDDPVVVVVVVCVVCVVVCVVVVHDDDDDDD